Protein AF-A0A259MB93-F1 (afdb_monomer_lite)

Structure (mmCIF, N/CA/C/O backbone):
data_AF-A0A259MB93-F1
#
_entry.id   AF-A0A259MB93-F1
#
loop_
_atom_site.group_PDB
_atom_site.id
_atom_site.type_symbol
_atom_site.label_atom_id
_atom_site.label_alt_id
_atom_site.label_comp_id
_atom_site.label_asym_id
_atom_site.label_entity_id
_atom_site.label_seq_id
_atom_site.pdbx_PDB_ins_code
_atom_site.Cartn_x
_atom_site.Cartn_y
_atom_site.Cartn_z
_atom_site.occupancy
_atom_site.B_iso_or_equiv
_atom_site.auth_seq_id
_atom_site.auth_comp_id
_atom_site.auth_asym_id
_atom_site.auth_atom_id
_atom_site.pdbx_PDB_model_num
ATOM 1 N N . MET A 1 1 ? 6.726 3.821 -36.150 1.00 70.94 1 MET A N 1
ATOM 2 C CA . MET A 1 1 ? 7.015 2.734 -35.189 1.00 70.94 1 MET A CA 1
ATOM 3 C C . MET A 1 1 ? 8.319 2.083 -35.621 1.00 70.94 1 MET A C 1
ATOM 5 O O . MET A 1 1 ? 8.402 1.687 -36.776 1.00 70.94 1 MET A O 1
ATOM 9 N N . GLN A 1 2 ? 9.346 2.070 -34.771 1.00 85.06 2 GLN A N 1
ATOM 10 C CA . GLN A 1 2 ? 10.664 1.517 -35.112 1.00 85.06 2 GLN A CA 1
ATOM 11 C C . GLN A 1 2 ? 10.789 0.100 -34.540 1.00 85.06 2 GLN A C 1
ATOM 13 O O . GLN A 1 2 ? 10.348 -0.144 -33.419 1.00 85.06 2 GLN A O 1
ATOM 18 N N . ARG A 1 3 ? 11.355 -0.829 -35.316 1.00 91.50 3 ARG A N 1
ATOM 19 C CA . ARG A 1 3 ? 11.585 -2.221 -34.911 1.00 91.50 3 ARG A CA 1
ATOM 20 C C . ARG A 1 3 ? 13.078 -2.425 -34.676 1.00 91.50 3 ARG A C 1
ATOM 22 O O . ARG A 1 3 ? 13.883 -1.983 -35.489 1.00 91.50 3 ARG A O 1
ATOM 29 N N . LEU A 1 4 ? 13.418 -3.082 -33.573 1.00 94.38 4 LEU A N 1
ATOM 30 C CA . LEU A 1 4 ? 14.784 -3.458 -33.215 1.00 94.38 4 LEU A CA 1
ATOM 31 C C . LEU A 1 4 ? 14.880 -4.986 -33.188 1.00 94.38 4 LEU A C 1
ATOM 33 O O . LEU A 1 4 ? 13.927 -5.649 -32.775 1.00 94.38 4 LEU A O 1
ATOM 37 N N . GLU A 1 5 ? 16.013 -5.531 -33.625 1.00 96.00 5 GLU A N 1
ATOM 38 C CA . GLU A 1 5 ? 16.321 -6.961 -33.530 1.00 96.00 5 GLU A CA 1
ATOM 39 C C . GLU A 1 5 ? 17.450 -7.186 -32.522 1.00 96.00 5 GLU A C 1
ATOM 41 O O . GLU A 1 5 ? 18.390 -6.396 -32.439 1.00 96.00 5 GLU A O 1
ATOM 46 N N . GLY A 1 6 ? 17.350 -8.257 -31.737 1.00 95.38 6 GLY A N 1
ATOM 47 C CA . GLY A 1 6 ? 18.337 -8.612 -30.724 1.00 95.38 6 GLY A CA 1
ATOM 48 C C . GLY A 1 6 ? 18.025 -9.964 -30.091 1.00 95.38 6 GLY A C 1
ATOM 49 O O . GLY A 1 6 ? 16.890 -10.434 -30.147 1.00 95.38 6 GLY A O 1
ATOM 50 N N . SER A 1 7 ? 19.036 -10.593 -29.491 1.00 97.56 7 SER A N 1
ATOM 51 C CA . SER A 1 7 ? 18.894 -11.924 -28.883 1.00 97.56 7 SER A CA 1
ATOM 52 C C . SER A 1 7 ? 18.114 -11.905 -27.567 1.00 97.56 7 SER A C 1
ATOM 54 O O . SER A 1 7 ? 17.522 -12.913 -27.197 1.00 97.56 7 SER A O 1
ATOM 56 N N . TRP A 1 8 ? 18.124 -10.771 -26.857 1.00 96.75 8 TRP A N 1
ATOM 57 C CA . TRP A 1 8 ? 17.500 -10.624 -25.545 1.00 96.75 8 TRP A CA 1
ATOM 58 C C . TRP A 1 8 ? 16.855 -9.250 -25.387 1.00 96.75 8 TRP A C 1
ATOM 60 O O . TRP A 1 8 ? 17.381 -8.243 -25.859 1.00 96.75 8 TRP A O 1
ATOM 70 N N . LEU A 1 9 ? 15.742 -9.225 -24.658 1.00 95.19 9 LEU A N 1
ATOM 71 C CA . LEU A 1 9 ? 15.062 -8.024 -24.193 1.00 95.19 9 LEU A CA 1
ATOM 72 C C . LEU A 1 9 ? 14.880 -8.150 -22.681 1.00 95.19 9 LEU A C 1
ATOM 74 O O . LEU A 1 9 ? 14.304 -9.129 -22.211 1.00 95.19 9 LEU A O 1
ATOM 78 N N . VAL A 1 10 ? 15.346 -7.154 -21.930 1.00 95.19 10 VAL A N 1
ATOM 79 C CA . VAL A 1 10 ? 15.135 -7.075 -20.480 1.00 95.19 10 VAL A CA 1
ATOM 80 C C . VAL A 1 10 ? 14.271 -5.856 -20.195 1.00 95.19 10 VAL A C 1
ATOM 82 O O . VAL A 1 10 ? 14.646 -4.735 -20.533 1.00 95.19 10 VAL A O 1
ATOM 85 N N . ASN A 1 11 ? 13.097 -6.072 -19.600 1.00 92.75 11 ASN A N 1
ATOM 86 C CA . ASN A 1 11 ? 12.214 -4.982 -19.210 1.00 92.75 11 ASN A CA 1
ATOM 87 C C . ASN A 1 11 ? 12.601 -4.445 -17.821 1.00 92.75 11 ASN A C 1
ATOM 89 O O . ASN A 1 11 ? 12.399 -5.124 -16.817 1.00 92.75 11 ASN A O 1
ATOM 93 N N . CYS A 1 12 ? 13.103 -3.210 -17.777 1.00 94.69 12 CYS A N 1
ATOM 94 C CA . CYS A 1 12 ? 13.464 -2.495 -16.550 1.00 94.69 12 CYS A CA 1
ATOM 95 C C . CYS A 1 12 ? 12.481 -1.357 -16.211 1.00 94.69 12 CYS A C 1
ATOM 97 O O . CYS A 1 12 ? 12.856 -0.417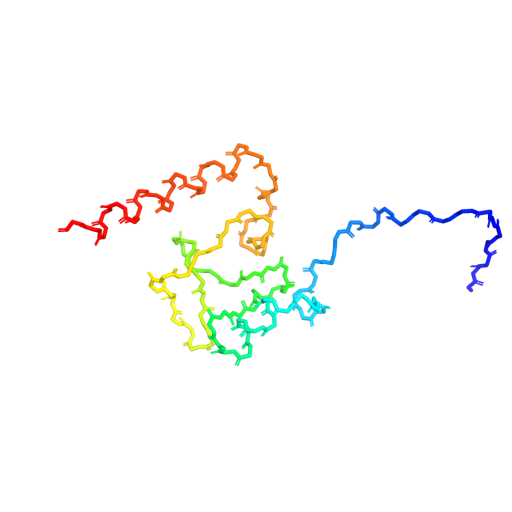 -15.517 1.00 94.69 12 CYS A O 1
ATOM 99 N N . SER A 1 13 ? 11.234 -1.405 -16.701 1.00 90.69 13 SER A N 1
ATOM 100 C CA . SER A 1 13 ? 10.229 -0.349 -16.482 1.00 90.69 13 SER A CA 1
ATOM 101 C C . SER A 1 13 ? 9.713 -0.247 -15.041 1.00 90.69 13 SER A C 1
ATOM 103 O O . SER A 1 13 ? 8.938 0.654 -14.735 1.00 90.69 13 SER A O 1
ATOM 105 N N . GLY A 1 14 ? 10.110 -1.170 -14.162 1.00 87.69 14 GLY A N 1
ATOM 106 C CA . GLY A 1 14 ? 9.597 -1.266 -12.799 1.00 87.69 14 GLY A CA 1
ATOM 107 C C . GLY A 1 14 ? 8.224 -1.952 -12.714 1.00 87.69 14 GLY A C 1
ATOM 108 O O . GLY A 1 14 ? 7.738 -2.496 -13.711 1.00 87.69 14 GLY A O 1
ATOM 109 N N . PRO A 1 15 ? 7.620 -1.981 -11.512 1.00 85.38 15 PRO A N 1
ATOM 110 C CA . PRO A 1 15 ? 6.320 -2.606 -11.282 1.00 85.38 15 PRO A CA 1
ATOM 111 C C . PRO A 1 15 ? 5.173 -1.802 -11.909 1.00 85.38 15 PRO A C 1
ATOM 113 O O . PRO A 1 15 ? 5.310 -0.610 -12.181 1.00 85.38 15 PRO A O 1
ATOM 116 N N . GLN A 1 16 ? 4.016 -2.447 -12.085 1.00 89.94 16 GLN A N 1
ATOM 117 C CA . GLN A 1 16 ? 2.767 -1.738 -12.369 1.00 89.94 16 GLN A CA 1
ATOM 118 C C . GLN A 1 16 ? 2.432 -0.826 -11.183 1.00 89.94 16 GLN A C 1
ATOM 120 O O . GLN A 1 16 ? 2.350 -1.300 -10.053 1.00 89.94 16 GLN A O 1
ATOM 125 N N . LEU A 1 17 ? 2.251 0.465 -11.451 1.00 87.69 17 LEU A N 1
ATOM 126 C CA . LEU A 1 17 ? 1.904 1.465 -10.437 1.00 87.69 17 LEU A CA 1
ATOM 127 C C . LEU A 1 17 ? 0.444 1.894 -10.520 1.00 87.69 17 LEU A C 1
ATOM 129 O O . LEU A 1 17 ? -0.048 2.484 -9.573 1.00 87.69 17 LEU A O 1
ATOM 133 N N . ASP A 1 18 ? -0.224 1.594 -11.631 1.00 92.62 18 ASP A N 1
ATOM 134 C CA . ASP A 1 18 ? -1.628 1.905 -11.845 1.00 92.62 18 ASP A CA 1
ATOM 135 C C . ASP A 1 18 ? -2.507 0.806 -11.222 1.00 92.62 18 ASP A C 1
ATOM 137 O O . ASP A 1 18 ? -2.582 -0.325 -11.725 1.00 92.62 18 ASP A O 1
ATOM 141 N N . TYR A 1 19 ? -3.153 1.142 -10.105 1.00 93.56 19 TYR A N 1
ATOM 142 C CA . TYR A 1 19 ? -4.031 0.247 -9.352 1.00 93.56 19 TYR A CA 1
ATOM 143 C C . TYR A 1 19 ? -5.357 -0.034 -10.066 1.00 93.56 19 TYR A C 1
ATOM 145 O O . TYR A 1 19 ? -6.006 -1.027 -9.736 1.00 93.56 19 TYR A O 1
ATOM 153 N N . ASP A 1 20 ? -5.719 0.699 -11.119 1.00 90.12 20 ASP A N 1
ATOM 154 C CA . ASP A 1 20 ? -6.820 0.303 -12.005 1.00 90.12 20 ASP A CA 1
ATOM 155 C C . ASP A 1 20 ? -6.399 -0.831 -12.948 1.00 90.12 20 ASP A C 1
ATOM 157 O O . ASP A 1 20 ? -7.228 -1.628 -13.390 1.00 90.12 20 ASP A O 1
ATOM 161 N N . ARG A 1 21 ? -5.094 -0.973 -13.206 1.00 92.88 21 ARG A N 1
ATOM 162 C CA . ARG A 1 21 ? -4.530 -1.968 -14.134 1.00 92.88 21 ARG A CA 1
ATOM 163 C C . ARG A 1 21 ? -3.843 -3.148 -13.457 1.00 92.88 21 ARG A C 1
ATOM 165 O O . ARG A 1 21 ? -3.436 -4.085 -14.148 1.00 92.88 21 ARG A O 1
ATOM 172 N N . ILE A 1 22 ? -3.672 -3.120 -12.137 1.00 92.25 22 ILE A N 1
ATOM 173 C CA . ILE A 1 22 ? -3.014 -4.204 -11.400 1.00 92.25 22 ILE A CA 1
ATOM 174 C C . ILE A 1 22 ? -3.875 -5.475 -11.423 1.00 92.25 22 ILE A C 1
ATOM 176 O O . ILE A 1 22 ? -5.071 -5.411 -11.172 1.00 92.25 22 ILE A O 1
ATOM 180 N N . SER A 1 23 ? -3.309 -6.637 -11.737 1.00 93.56 23 SER A N 1
ATOM 181 C CA . SER A 1 23 ? -4.056 -7.907 -11.825 1.00 93.56 23 SER A CA 1
ATOM 182 C C . SER A 1 23 ? -3.779 -8.860 -10.660 1.00 93.56 23 SER A C 1
ATOM 184 O O . SER A 1 23 ? -4.145 -10.032 -10.721 1.00 93.56 23 SER A O 1
ATOM 186 N N . ASP A 1 24 ? -3.141 -8.362 -9.598 1.00 94.62 24 ASP A N 1
ATOM 187 C CA . ASP A 1 24 ? -2.863 -9.149 -8.401 1.00 94.62 24 ASP A CA 1
ATOM 188 C C . ASP A 1 24 ? -4.177 -9.629 -7.740 1.00 94.62 24 ASP A C 1
ATOM 190 O O . ASP A 1 24 ? -5.052 -8.797 -7.458 1.00 94.62 24 ASP A O 1
ATOM 194 N N . PRO A 1 25 ? -4.348 -10.945 -7.490 1.00 96.44 25 PRO A N 1
ATOM 195 C CA . PRO A 1 25 ? -5.599 -11.487 -6.962 1.00 96.44 25 PRO A CA 1
ATOM 196 C C . PRO A 1 25 ? -6.001 -10.933 -5.594 1.00 96.44 25 PRO A C 1
ATOM 198 O O . PRO A 1 25 ? -7.196 -10.774 -5.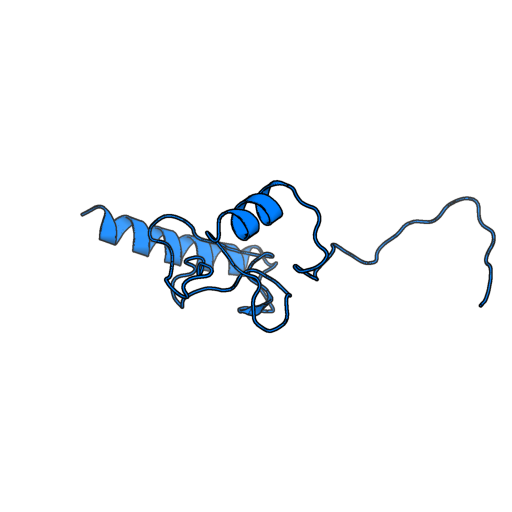337 1.00 96.44 25 PRO A O 1
ATOM 201 N N . LEU A 1 26 ? -5.039 -10.628 -4.715 1.00 95.25 26 LEU A N 1
ATOM 202 C CA . LEU A 1 26 ? -5.332 -10.081 -3.391 1.00 95.25 26 LEU A CA 1
ATOM 203 C C . LEU A 1 26 ? -5.881 -8.661 -3.520 1.00 95.25 26 LEU A C 1
ATOM 205 O O . LEU A 1 26 ? -6.913 -8.344 -2.930 1.00 95.25 26 LEU A O 1
ATOM 209 N N . ILE A 1 27 ? -5.226 -7.827 -4.331 1.00 95.38 27 ILE A N 1
ATOM 210 C CA . ILE A 1 27 ? -5.652 -6.438 -4.544 1.00 95.38 27 ILE A CA 1
ATOM 211 C C . ILE A 1 27 ? -7.046 -6.400 -5.172 1.00 95.38 27 ILE A C 1
ATOM 213 O O . ILE A 1 27 ? -7.913 -5.663 -4.704 1.00 95.38 27 ILE A O 1
ATOM 217 N N . ARG A 1 28 ? -7.299 -7.242 -6.183 1.00 96.56 28 ARG A N 1
ATOM 218 C CA . ARG A 1 28 ? -8.628 -7.330 -6.804 1.00 96.56 28 ARG A CA 1
ATOM 219 C C . ARG A 1 28 ? -9.693 -7.789 -5.822 1.00 96.56 28 ARG A C 1
ATOM 221 O O . ARG A 1 28 ? -10.732 -7.150 -5.737 1.00 96.56 28 ARG A O 1
ATOM 228 N N . SER A 1 29 ? -9.397 -8.799 -5.007 1.00 97.56 29 SE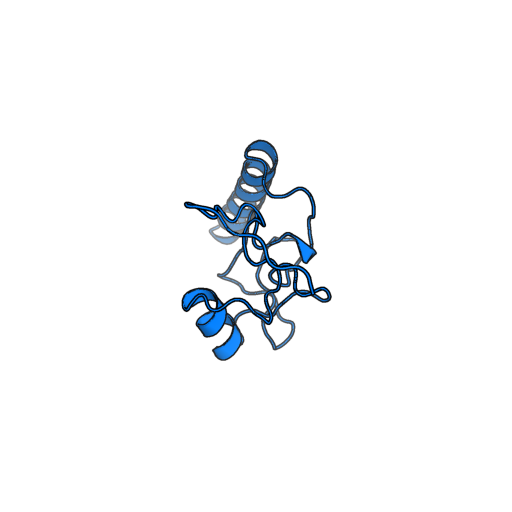R A N 1
ATOM 229 C CA . SER A 1 29 ? -10.337 -9.278 -3.989 1.00 97.56 29 SER A CA 1
ATOM 230 C C . SER A 1 29 ? -10.689 -8.196 -2.960 1.00 97.56 29 SER A C 1
ATOM 232 O O . SER A 1 29 ? -11.847 -8.093 -2.564 1.00 97.56 29 SER A O 1
ATOM 234 N N . LEU A 1 30 ? -9.727 -7.360 -2.547 1.00 97.38 30 LEU A N 1
ATOM 235 C CA . LEU A 1 30 ? -9.981 -6.238 -1.633 1.00 97.38 30 LEU A CA 1
ATOM 236 C C . LEU A 1 30 ? -10.915 -5.190 -2.255 1.00 97.38 30 LEU A C 1
ATOM 238 O O . LEU A 1 30 ? -11.833 -4.717 -1.584 1.00 97.38 30 LEU A O 1
ATOM 242 N N . PHE A 1 31 ? -10.704 -4.850 -3.528 1.00 96.56 31 PHE A N 1
ATOM 243 C CA . PHE A 1 31 ? -11.549 -3.903 -4.260 1.00 96.56 31 PHE A CA 1
ATOM 244 C C . PHE A 1 31 ? -12.949 -4.453 -4.529 1.00 96.56 31 PHE A C 1
ATOM 246 O O . PHE A 1 31 ? -13.938 -3.761 -4.281 1.00 96.56 31 PHE A O 1
ATOM 253 N N . ASP A 1 32 ? -13.048 -5.708 -4.963 1.00 97.19 32 ASP A N 1
ATOM 254 C CA . ASP A 1 32 ? -14.321 -6.370 -5.247 1.00 97.19 32 ASP A CA 1
ATOM 255 C C . ASP A 1 32 ? -15.170 -6.505 -3.973 1.00 97.19 32 ASP A C 1
ATOM 257 O O . ASP A 1 32 ? -16.379 -6.260 -3.994 1.00 97.19 32 ASP A O 1
ATOM 261 N N . ALA A 1 33 ? -14.527 -6.806 -2.838 1.00 97.69 33 ALA A N 1
ATOM 262 C CA . ALA A 1 33 ? -15.165 -6.839 -1.524 1.00 97.69 33 ALA A CA 1
ATOM 263 C C . ALA A 1 33 ? -15.476 -5.440 -0.954 1.00 97.69 33 ALA A C 1
ATOM 265 O O . ALA A 1 33 ? -16.163 -5.335 0.060 1.00 97.69 33 ALA A O 1
ATOM 266 N N . GLY A 1 34 ? -14.988 -4.362 -1.580 1.00 97.44 34 GLY A N 1
ATOM 267 C CA . GLY A 1 34 ? -15.150 -2.988 -1.099 1.00 97.44 34 GLY A CA 1
ATOM 268 C C . GLY A 1 34 ? -14.357 -2.666 0.172 1.00 97.44 34 GLY A C 1
ATOM 269 O O . GLY A 1 34 ? -14.622 -1.640 0.793 1.00 97.44 34 GLY A O 1
ATOM 270 N N . LEU A 1 35 ? -13.395 -3.518 0.542 1.00 97.75 35 LEU A N 1
ATOM 271 C CA . LEU A 1 35 ? -12.537 -3.378 1.726 1.00 97.75 35 LEU A CA 1
ATOM 272 C C . LEU A 1 35 ? -11.396 -2.372 1.521 1.00 97.75 35 LEU A C 1
ATOM 274 O O . LEU A 1 35 ? -10.735 -1.981 2.479 1.00 97.75 35 LEU A O 1
ATOM 278 N N . ALA A 1 36 ? -11.156 -1.982 0.272 1.00 97.25 36 ALA A N 1
ATOM 279 C CA . ALA A 1 36 ? -10.218 -0.943 -0.115 1.00 97.25 36 ALA A CA 1
ATOM 280 C C . ALA A 1 36 ? -10.704 -0.254 -1.396 1.00 97.25 36 ALA A C 1
ATOM 282 O O . ALA A 1 36 ? -11.571 -0.775 -2.107 1.00 97.25 36 ALA A O 1
ATOM 283 N N . ARG A 1 37 ? -10.096 0.882 -1.730 1.00 96.06 37 ARG A N 1
ATOM 284 C CA . ARG A 1 37 ? -10.237 1.553 -3.028 1.00 96.06 37 ARG A CA 1
ATOM 285 C C . ARG A 1 37 ? -8.891 2.141 -3.475 1.00 96.06 37 ARG A C 1
ATOM 287 O O . ARG A 1 37 ? -8.032 2.348 -2.614 1.00 96.06 37 ARG A O 1
ATOM 294 N N . PRO A 1 38 ? -8.675 2.376 -4.779 1.00 96.38 38 PRO A N 1
ATOM 295 C CA . PRO A 1 38 ? -7.508 3.123 -5.235 1.00 96.38 38 PRO A CA 1
ATOM 296 C C . PRO A 1 38 ? -7.562 4.573 -4.735 1.00 96.38 38 PRO A C 1
ATOM 298 O O . PRO A 1 38 ? -8.648 5.130 -4.553 1.00 96.38 38 PRO A O 1
ATOM 301 N N . ASP A 1 39 ? -6.397 5.186 -4.527 1.00 94.69 39 ASP A N 1
ATOM 302 C CA . ASP A 1 39 ? -6.313 6.625 -4.264 1.00 94.69 39 ASP A CA 1
ATOM 303 C C . ASP A 1 39 ? -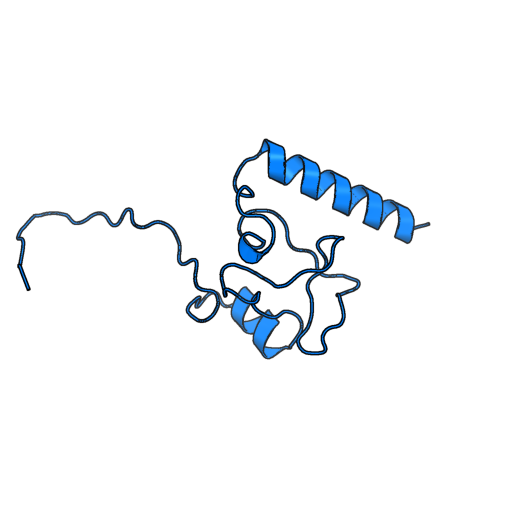6.725 7.453 -5.499 1.00 94.69 39 ASP A C 1
ATOM 305 O O . ASP A 1 39 ? -6.877 6.933 -6.606 1.00 94.69 39 ASP A O 1
ATOM 309 N N . SER A 1 40 ? -6.876 8.770 -5.331 1.00 93.19 40 SER A N 1
ATOM 310 C CA . SER A 1 40 ? -7.336 9.679 -6.398 1.00 93.19 40 SER A CA 1
ATOM 311 C C . SER A 1 40 ? -6.490 9.674 -7.682 1.00 93.19 40 SER A C 1
ATOM 313 O O . SER A 1 40 ? -6.997 10.036 -8.743 1.00 93.19 40 SER A O 1
ATOM 315 N N . LEU A 1 41 ? -5.218 9.276 -7.598 1.00 93.56 41 LEU A N 1
ATOM 316 C CA . LEU A 1 41 ? -4.290 9.161 -8.723 1.00 93.56 41 LEU A CA 1
ATOM 317 C C . LEU A 1 41 ? -4.067 7.708 -9.161 1.00 93.56 41 LEU A C 1
ATOM 319 O O . LEU A 1 41 ? -3.334 7.476 -10.122 1.00 93.56 41 LEU A O 1
ATOM 323 N N . SER A 1 42 ? -4.691 6.739 -8.483 1.00 95.00 42 SER A N 1
ATOM 324 C CA . SER A 1 42 ? -4.537 5.299 -8.731 1.00 95.00 42 SER A CA 1
ATOM 325 C C . SER A 1 42 ? -3.088 4.808 -8.634 1.00 95.00 42 SER A C 1
ATOM 327 O O . SER A 1 42 ? -2.696 3.878 -9.335 1.00 95.00 42 SER A O 1
ATOM 329 N N . LEU A 1 43 ? -2.287 5.423 -7.762 1.00 94.88 43 LEU A N 1
ATOM 330 C CA . LEU A 1 43 ? -0.881 5.091 -7.506 1.00 94.88 43 LEU A CA 1
ATOM 331 C C . LEU A 1 43 ? -0.693 4.204 -6.265 1.00 94.88 43 LEU A C 1
ATOM 333 O O . LEU A 1 43 ? 0.438 3.850 -5.921 1.00 94.88 43 LEU A O 1
ATOM 337 N N . GLY A 1 44 ? -1.781 3.849 -5.591 1.00 94.81 44 GLY A N 1
ATOM 338 C CA . GLY A 1 44 ? -1.812 3.046 -4.382 1.00 94.81 44 GLY A CA 1
ATOM 339 C C . GLY A 1 44 ? -3.233 2.821 -3.870 1.00 94.81 44 GLY A C 1
ATOM 340 O O . GLY A 1 44 ? -4.223 3.077 -4.558 1.00 94.81 44 GLY A O 1
ATOM 341 N N . PHE A 1 45 ? -3.320 2.338 -2.635 1.00 96.31 45 PHE A N 1
ATOM 342 C CA . PHE A 1 45 ? -4.558 2.328 -1.866 1.00 96.31 45 PHE A CA 1
ATOM 343 C C . PHE A 1 45 ? -4.872 3.715 -1.315 1.00 96.31 45 PHE A C 1
ATOM 345 O O . PHE A 1 45 ? -3.959 4.448 -0.952 1.00 96.31 45 PHE A O 1
ATOM 352 N N . ASP A 1 46 ? -6.158 4.023 -1.175 1.00 96.3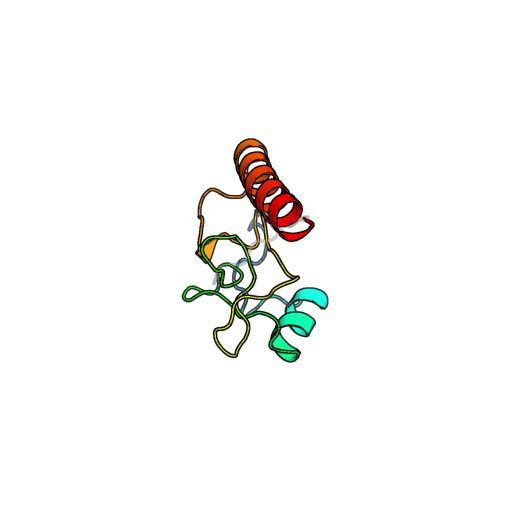8 46 ASP A N 1
ATOM 353 C CA . ASP A 1 46 ? -6.608 5.172 -0.396 1.00 96.38 46 ASP A CA 1
ATOM 354 C C . ASP A 1 46 ? -6.586 4.867 1.109 1.00 96.38 46 ASP A C 1
ATOM 356 O O . ASP A 1 46 ? -6.907 3.751 1.540 1.00 96.38 46 ASP A O 1
ATOM 360 N N . LEU A 1 47 ? -6.205 5.860 1.913 1.00 95.19 47 LEU A N 1
ATOM 361 C CA . LEU A 1 47 ? -5.857 5.686 3.324 1.00 95.19 47 LEU A CA 1
ATOM 362 C C . LEU A 1 47 ? -6.343 6.842 4.184 1.00 95.19 47 LEU A C 1
ATOM 364 O O . LEU A 1 47 ? -6.351 7.994 3.752 1.00 95.19 47 LEU A O 1
ATOM 368 N N . GLY A 1 48 ? -6.652 6.523 5.439 1.00 91.44 48 GLY A N 1
ATOM 369 C CA . GLY A 1 48 ? -6.699 7.512 6.510 1.00 91.44 48 GLY A CA 1
ATOM 370 C C . GLY A 1 48 ? -5.300 7.908 6.998 1.00 91.44 48 GLY A C 1
ATOM 371 O O . GLY A 1 48 ? -4.298 7.268 6.668 1.00 91.44 48 GLY A O 1
ATOM 372 N N . ASP A 1 49 ? -5.239 8.937 7.847 1.00 85.69 49 ASP A N 1
ATOM 373 C CA . ASP A 1 49 ? -3.992 9.465 8.435 1.00 85.69 49 ASP A CA 1
ATOM 374 C C . ASP A 1 49 ? -3.226 8.442 9.304 1.00 85.69 49 ASP A C 1
ATOM 376 O O . ASP A 1 49 ? -2.060 8.638 9.645 1.00 85.69 49 ASP A O 1
ATOM 380 N N . ASP A 1 50 ? -3.873 7.338 9.669 1.00 91.38 50 ASP A N 1
ATOM 381 C CA . ASP A 1 50 ? -3.372 6.255 10.515 1.00 91.38 50 ASP A CA 1
ATOM 382 C C . ASP A 1 50 ? -2.992 4.986 9.731 1.00 91.38 50 ASP A C 1
ATOM 384 O O . ASP A 1 50 ? -2.825 3.917 10.321 1.00 91.38 50 ASP A O 1
ATOM 388 N N . TYR A 1 51 ? -2.817 5.102 8.410 1.00 96.19 51 TYR A N 1
ATOM 389 C CA . TYR A 1 51 ? -2.485 4.003 7.491 1.00 96.19 51 TYR A CA 1
ATOM 390 C C . TYR A 1 51 ? -3.577 2.936 7.339 1.00 96.19 51 TYR A C 1
ATOM 392 O O . TYR A 1 51 ? -3.323 1.878 6.753 1.00 96.19 51 TYR A O 1
ATOM 400 N N . ARG A 1 52 ? -4.791 3.195 7.837 1.00 96.94 52 ARG A N 1
ATOM 401 C CA . ARG A 1 52 ? -5.944 2.308 7.651 1.00 96.94 52 ARG A CA 1
ATOM 402 C C . ARG A 1 52 ? -6.476 2.429 6.232 1.00 96.94 52 ARG A C 1
ATOM 404 O O . ARG A 1 52 ? -6.623 3.537 5.715 1.00 96.94 52 ARG A O 1
ATOM 411 N N . LEU A 1 53 ? -6.792 1.291 5.617 1.00 97.62 53 LEU A N 1
ATOM 412 C CA . LEU A 1 53 ? -7.415 1.262 4.293 1.00 97.62 53 LEU A CA 1
ATOM 413 C C . LEU A 1 53 ? -8.783 1.939 4.337 1.00 97.62 53 LEU A C 1
ATOM 415 O O . LEU A 1 53 ? -9.586 1.633 5.218 1.00 97.62 53 LEU A O 1
ATOM 419 N N . ILE A 1 54 ? -9.065 2.807 3.367 1.00 97.88 54 ILE A N 1
ATOM 420 C CA . ILE A 1 54 ? -10.408 3.353 3.166 1.00 97.88 54 ILE A CA 1
ATOM 421 C C . ILE A 1 54 ? -11.191 2.424 2.238 1.00 97.88 54 ILE A C 1
ATOM 423 O O . ILE A 1 54 ? -10.783 2.149 1.106 1.00 97.88 54 ILE A O 1
ATOM 427 N N . GLY A 1 55 ? -12.331 1.941 2.730 1.00 97.25 55 GLY A N 1
ATOM 428 C CA . GLY A 1 55 ? -13.266 1.131 1.964 1.00 97.25 55 GLY A CA 1
ATOM 429 C C . GLY A 1 55 ? -14.036 1.941 0.920 1.00 97.25 55 GLY A C 1
ATOM 430 O O . GLY A 1 55 ? -13.980 3.173 0.848 1.00 97.25 55 GLY A O 1
ATOM 431 N N . ARG A 1 56 ? -14.821 1.244 0.095 1.00 96.81 56 ARG A N 1
ATOM 432 C CA . ARG A 1 56 ? -15.677 1.898 -0.914 1.00 96.81 56 ARG A CA 1
ATOM 433 C C . ARG A 1 56 ? -16.720 2.833 -0.288 1.00 96.81 56 ARG A C 1
ATOM 435 O O . ARG A 1 56 ? -17.139 3.792 -0.929 1.00 96.81 56 ARG A O 1
ATOM 442 N N . ASP A 1 57 ? -17.125 2.559 0.945 1.00 95.94 57 ASP A N 1
ATOM 443 C CA . ASP A 1 57 ? -18.044 3.375 1.743 1.00 95.94 57 ASP A CA 1
ATOM 444 C C . ASP A 1 57 ? -17.414 4.671 2.288 1.00 95.94 57 ASP A C 1
ATOM 446 O O . ASP A 1 57 ? -18.124 5.509 2.841 1.00 95.94 57 ASP A O 1
ATOM 450 N N . GLY A 1 58 ? -16.104 4.866 2.103 1.00 96.12 58 GLY A N 1
ATOM 451 C CA . GLY A 1 58 ? -15.373 6.012 2.638 1.00 96.12 58 GL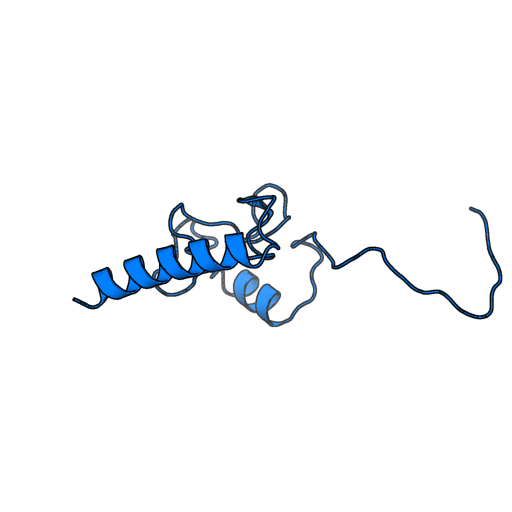Y A CA 1
ATOM 452 C C . GLY A 1 58 ? -15.020 5.876 4.119 1.00 96.12 58 GLY A C 1
ATOM 453 O O . GLY A 1 58 ? -14.554 6.848 4.711 1.00 96.12 58 GLY A O 1
ATOM 454 N N . VAL A 1 59 ? -15.225 4.699 4.717 1.00 95.75 59 VAL A N 1
ATOM 455 C CA . VAL A 1 59 ? -14.884 4.419 6.111 1.00 95.75 59 VAL A CA 1
ATOM 456 C C . VAL A 1 59 ? -13.515 3.749 6.163 1.00 95.75 59 VAL A C 1
ATOM 458 O O . VAL A 1 59 ? -13.202 2.850 5.382 1.00 95.75 59 VAL A O 1
ATOM 461 N N . ALA A 1 60 ? -12.676 4.209 7.085 1.00 96.62 60 ALA A N 1
ATOM 462 C CA . ALA A 1 60 ? -11.383 3.593 7.329 1.00 96.62 60 ALA A CA 1
ATOM 463 C C . ALA A 1 60 ? -11.544 2.298 8.145 1.00 96.62 60 ALA A C 1
ATOM 465 O O . ALA A 1 60 ? -12.271 2.262 9.137 1.00 96.62 60 ALA A O 1
ATOM 466 N N . SER A 1 61 ? -10.868 1.241 7.698 1.00 96.00 61 SER A N 1
ATOM 467 C CA . SER A 1 61 ? -10.950 -0.111 8.252 1.00 96.00 61 SER A CA 1
ATOM 468 C C . SER A 1 61 ? -10.405 -0.193 9.675 1.00 96.00 61 SER A C 1
ATOM 470 O O . SER A 1 61 ? -9.378 0.400 9.981 1.00 96.00 61 SER A O 1
ATOM 472 N N . ASP A 1 62 ? -11.027 -1.002 10.531 1.00 93.06 62 ASP A N 1
ATOM 473 C CA . ASP A 1 62 ? -10.537 -1.246 11.895 1.00 93.06 62 ASP A CA 1
ATOM 474 C C . ASP A 1 62 ? -9.409 -2.288 11.959 1.00 93.06 62 ASP A C 1
ATOM 476 O O . ASP A 1 62 ? -8.734 -2.416 12.979 1.00 93.06 62 ASP A O 1
ATOM 480 N N . VAL A 1 63 ? -9.203 -3.056 10.883 1.00 93.88 63 VAL A N 1
ATOM 481 C CA . VAL A 1 63 ? -8.298 -4.222 10.887 1.00 93.88 63 VAL A CA 1
ATOM 482 C C . VAL A 1 63 ? -7.333 -4.276 9.705 1.00 93.88 63 VAL A C 1
ATOM 484 O O . VAL A 1 63 ? -6.404 -5.083 9.721 1.00 93.88 63 VAL A O 1
ATOM 487 N N . LEU A 1 64 ? -7.531 -3.451 8.673 1.00 96.62 64 LEU A N 1
ATOM 488 C CA . LEU A 1 64 ? -6.685 -3.440 7.481 1.00 96.62 64 LEU A CA 1
ATOM 489 C C . LEU A 1 64 ? -5.852 -2.164 7.414 1.00 96.62 64 LEU A C 1
ATOM 491 O O . LEU A 1 64 ? -6.388 -1.059 7.371 1.00 96.62 64 LEU A O 1
ATOM 495 N N . PHE A 1 65 ? -4.540 -2.352 7.318 1.00 97.31 65 PHE A N 1
ATOM 496 C CA . PHE A 1 65 ? -3.548 -1.290 7.198 1.00 97.31 65 PHE A CA 1
ATOM 497 C C . PHE A 1 65 ? -2.673 -1.548 5.969 1.00 97.31 65 PHE A C 1
ATOM 499 O O . PHE A 1 65 ? -2.423 -2.706 5.622 1.00 97.31 65 PHE A O 1
ATOM 506 N N . ALA A 1 66 ? -2.163 -0.491 5.340 1.00 96.75 66 ALA A N 1
ATOM 507 C CA . ALA A 1 66 ? -1.166 -0.602 4.277 1.00 96.75 66 ALA A CA 1
ATOM 508 C C . ALA A 1 66 ? 0.066 0.247 4.585 1.00 96.75 66 ALA A C 1
ATOM 510 O O . ALA A 1 66 ? -0.036 1.353 5.103 1.00 96.75 66 ALA A O 1
ATOM 511 N N . LEU A 1 67 ? 1.244 -0.286 4.256 1.00 96.50 67 LEU A N 1
ATOM 512 C CA . LEU A 1 67 ? 2.541 0.341 4.508 1.00 96.50 67 LEU A CA 1
ATOM 513 C C . LEU A 1 67 ? 3.453 0.120 3.299 1.00 96.50 67 LEU A C 1
ATOM 515 O O . LEU A 1 67 ? 3.362 -0.903 2.618 1.00 96.50 67 LEU A O 1
ATOM 519 N N . GLY A 1 68 ? 4.367 1.052 3.053 1.00 95.50 68 GLY A N 1
ATOM 520 C CA . GLY A 1 68 ? 5.379 0.948 2.009 1.00 95.50 68 GLY A CA 1
ATOM 521 C C . GLY A 1 68 ? 4.859 1.223 0.589 1.00 95.50 68 GLY A C 1
ATOM 522 O O . GLY A 1 68 ? 4.038 2.116 0.394 1.00 95.50 68 GLY A O 1
ATOM 523 N N . PRO A 1 69 ? 5.329 0.500 -0.445 1.00 93.56 69 PRO A N 1
ATOM 524 C CA . PRO A 1 69 ? 4.991 0.791 -1.843 1.00 93.56 69 PRO A CA 1
ATOM 525 C C . PRO A 1 69 ? 3.492 0.945 -2.170 1.00 93.56 69 PRO A C 1
ATOM 527 O O . PRO A 1 69 ? 3.183 1.806 -2.995 1.00 93.56 69 PRO A O 1
ATOM 530 N N . PRO A 1 70 ? 2.559 0.190 -1.551 1.00 94.06 70 PRO A N 1
ATOM 531 C CA . PRO A 1 70 ? 1.129 0.344 -1.809 1.00 94.06 70 PRO A CA 1
ATOM 532 C C . PRO A 1 70 ? 0.506 1.669 -1.369 1.00 94.06 70 PRO A C 1
ATOM 534 O O . PRO A 1 70 ? -0.629 1.933 -1.742 1.00 94.06 70 PRO A O 1
ATOM 537 N N . ILE A 1 71 ? 1.217 2.500 -0.600 1.00 94.69 71 ILE A N 1
ATOM 538 C CA . ILE A 1 71 ? 0.703 3.786 -0.102 1.00 94.69 71 ILE A CA 1
ATOM 539 C C . ILE A 1 71 ? 1.253 4.994 -0.869 1.00 94.69 71 ILE A C 1
ATOM 541 O O . ILE A 1 71 ? 1.189 6.125 -0.394 1.00 94.69 71 ILE A O 1
ATOM 545 N N . ARG A 1 72 ? 1.836 4.765 -2.053 1.00 93.38 72 ARG A N 1
ATOM 546 C CA . ARG A 1 72 ? 2.536 5.795 -2.835 1.00 93.38 72 ARG A CA 1
ATOM 547 C C . ARG A 1 72 ? 1.654 6.990 -3.210 1.00 93.38 72 ARG A C 1
ATOM 549 O O . ARG A 1 72 ? 2.176 8.100 -3.283 1.00 93.38 72 ARG A O 1
ATOM 556 N N . GLY A 1 73 ? 0.358 6.772 -3.438 1.00 91.38 73 GLY A N 1
ATOM 557 C CA . GLY A 1 73 ? -0.602 7.849 -3.700 1.00 91.38 73 GLY A CA 1
ATOM 558 C C . GLY A 1 73 ? -0.689 8.873 -2.562 1.00 91.38 73 GLY A C 1
ATOM 559 O O . GLY A 1 73 ? -0.868 10.061 -2.814 1.00 91.38 73 GLY A O 1
ATOM 560 N N . ASN A 1 74 ? -0.469 8.429 -1.320 1.00 91.06 74 ASN A N 1
ATOM 561 C CA . ASN A 1 74 ? -0.498 9.260 -0.115 1.00 91.06 74 ASN A CA 1
ATOM 562 C C . ASN A 1 74 ? 0.905 9.746 0.278 1.00 91.06 74 ASN A C 1
ATOM 564 O O . ASN A 1 74 ? 1.077 10.897 0.677 1.00 91.06 74 ASN A O 1
ATOM 568 N N . LEU A 1 75 ? 1.914 8.876 0.165 1.00 90.75 75 LEU A N 1
ATOM 569 C CA . LEU A 1 75 ? 3.303 9.169 0.510 1.00 90.75 75 LEU A CA 1
ATOM 570 C C . LEU A 1 75 ? 4.233 8.729 -0.622 1.00 90.75 75 LEU A C 1
ATOM 572 O O . LEU A 1 75 ? 4.543 7.549 -0.761 1.00 90.75 75 LEU A O 1
ATOM 576 N N . TRP A 1 76 ? 4.718 9.684 -1.414 1.00 87.19 76 TRP A N 1
ATOM 577 C CA . TRP A 1 76 ? 5.520 9.378 -2.601 1.00 87.19 76 TRP A CA 1
ATOM 578 C C . TRP A 1 76 ? 6.808 8.602 -2.274 1.00 87.19 76 TRP A C 1
ATOM 580 O O . TRP A 1 76 ? 7.070 7.529 -2.826 1.00 87.19 76 TRP A O 1
ATOM 590 N N . GLU A 1 77 ? 7.597 9.107 -1.325 1.00 86.56 77 GLU A N 1
ATOM 591 C CA . GLU A 1 77 ? 8.856 8.499 -0.884 1.00 86.56 77 GLU A CA 1
ATOM 592 C C . GLU A 1 77 ? 8.605 7.431 0.194 1.00 86.56 77 GLU A C 1
ATOM 594 O O . GLU A 1 77 ? 8.874 7.622 1.374 1.00 86.56 77 GLU A O 1
ATOM 599 N N . THR A 1 78 ? 8.040 6.292 -0.218 1.00 90.94 78 THR A N 1
ATOM 600 C CA . THR A 1 78 ? 7.599 5.212 0.695 1.00 90.94 78 THR A CA 1
ATOM 601 C C . THR A 1 78 ? 8.258 3.850 0.424 1.00 90.94 78 THR A C 1
ATOM 603 O O . THR A 1 78 ? 7.899 2.822 0.993 1.00 90.94 78 THR A O 1
ATOM 606 N N . THR A 1 79 ? 9.243 3.789 -0.473 1.00 90.62 79 THR A N 1
ATOM 607 C CA . THR A 1 79 ? 9.914 2.522 -0.820 1.00 90.62 79 THR A CA 1
ATOM 608 C C . THR A 1 79 ? 11.143 2.226 0.042 1.00 90.62 79 THR A C 1
ATOM 610 O O . THR A 1 79 ? 11.653 1.107 0.016 1.00 90.62 79 THR A O 1
ATOM 613 N N . GLY A 1 80 ? 11.657 3.219 0.773 1.00 93.44 80 GLY A N 1
ATOM 614 C CA . GLY A 1 80 ? 12.860 3.094 1.589 1.00 93.44 80 GLY A CA 1
ATOM 615 C C . GLY A 1 80 ? 12.617 2.326 2.888 1.00 93.44 80 GLY A C 1
ATOM 616 O O . GLY A 1 80 ? 11.628 2.543 3.582 1.00 93.44 80 GLY A O 1
ATOM 617 N N . VAL A 1 81 ? 13.567 1.464 3.271 1.00 95.31 81 VAL A N 1
ATOM 618 C CA . VAL A 1 81 ? 13.535 0.769 4.574 1.00 95.31 81 VAL A CA 1
ATOM 619 C C . VAL A 1 81 ? 13.397 1.744 5.757 1.00 95.31 81 VAL A C 1
ATOM 621 O O . VAL A 1 81 ? 12.613 1.443 6.659 1.00 95.31 81 VAL A O 1
ATOM 624 N N . PRO A 1 82 ? 14.108 2.894 5.807 1.00 94.19 82 PRO A N 1
ATOM 625 C CA . PRO A 1 82 ? 13.941 3.845 6.906 1.00 94.19 82 PRO A CA 1
ATOM 626 C C . PRO A 1 82 ? 12.508 4.374 7.035 1.00 94.19 82 PRO A C 1
ATOM 628 O O . PRO A 1 82 ? 12.012 4.500 8.155 1.00 94.19 82 PRO A O 1
ATOM 631 N N . ASP A 1 83 ? 11.841 4.639 5.913 1.00 93.56 83 ASP A N 1
ATOM 632 C CA . ASP A 1 83 ? 10.479 5.177 5.882 1.00 93.56 83 ASP A CA 1
ATOM 633 C C . ASP A 1 83 ? 9.469 4.116 6.313 1.00 93.56 83 ASP A C 1
ATOM 635 O O . ASP A 1 83 ? 8.687 4.345 7.237 1.00 93.56 83 ASP A O 1
ATOM 639 N N . ILE A 1 84 ? 9.576 2.907 5.754 1.00 95.94 84 ILE A N 1
ATOM 640 C CA . ILE A 1 84 ? 8.721 1.767 6.113 1.00 95.94 84 ILE A CA 1
ATOM 641 C C . ILE A 1 84 ? 8.830 1.456 7.611 1.00 95.94 84 ILE A C 1
ATOM 643 O O . ILE A 1 84 ? 7.825 1.197 8.266 1.00 95.94 84 ILE A O 1
ATOM 647 N N . ARG A 1 85 ? 10.029 1.536 8.202 1.00 96.94 85 ARG A N 1
ATOM 648 C CA . ARG A 1 85 ? 10.207 1.306 9.646 1.00 96.94 85 ARG A CA 1
ATOM 649 C C . ARG A 1 85 ? 9.427 2.300 10.506 1.00 96.94 85 ARG A C 1
ATOM 651 O O . ARG A 1 85 ? 8.849 1.883 11.506 1.00 96.94 85 ARG A O 1
ATOM 658 N N . LYS A 1 86 ? 9.394 3.581 10.127 1.00 95.19 86 LYS A N 1
ATOM 659 C CA . LYS A 1 86 ? 8.617 4.606 10.845 1.00 95.19 86 LYS A CA 1
ATOM 660 C C . LYS A 1 86 ? 7.113 4.361 10.713 1.00 95.19 86 LYS A C 1
ATOM 662 O O . LYS A 1 86 ? 6.386 4.516 11.689 1.00 95.19 86 LYS A O 1
ATOM 667 N N . GLN A 1 87 ? 6.659 3.938 9.533 1.00 95.88 87 GLN A N 1
ATOM 668 C CA . GLN A 1 87 ? 5.259 3.570 9.298 1.00 95.88 87 GLN A CA 1
ATOM 669 C C . GLN A 1 87 ? 4.852 2.370 10.167 1.00 95.88 87 GLN A C 1
ATOM 671 O O . GLN A 1 87 ? 3.851 2.431 10.877 1.00 95.88 87 GLN A O 1
ATOM 676 N N . CYS A 1 88 ? 5.673 1.312 10.194 1.00 97.00 88 CYS A N 1
ATOM 677 C CA . CYS A 1 88 ? 5.458 0.154 11.063 1.00 97.00 88 CYS A CA 1
ATOM 678 C C . CYS A 1 88 ? 5.398 0.547 12.543 1.00 97.00 88 CYS A C 1
ATOM 680 O O . CYS A 1 88 ? 4.546 0.050 13.273 1.00 97.00 88 CYS A O 1
ATOM 682 N N . GLU A 1 89 ? 6.290 1.433 12.995 1.00 97.31 89 GLU A N 1
ATOM 683 C CA . GLU A 1 89 ? 6.280 1.928 14.372 1.00 97.31 89 GLU A CA 1
ATOM 684 C C . GLU A 1 89 ? 4.981 2.677 14.701 1.00 97.31 89 GLU A C 1
ATOM 686 O O . GLU A 1 89 ? 4.398 2.445 15.760 1.00 97.31 89 GLU A O 1
ATOM 691 N N . ALA A 1 90 ? 4.499 3.533 13.797 1.00 94.69 90 ALA A N 1
ATOM 692 C CA . ALA A 1 90 ? 3.245 4.259 13.979 1.00 94.69 90 ALA A CA 1
ATOM 693 C C . ALA A 1 90 ? 2.043 3.307 14.103 1.00 94.69 90 ALA A C 1
ATOM 695 O O . ALA A 1 90 ? 1.283 3.407 15.068 1.00 94.69 90 ALA A O 1
ATOM 696 N N . VAL A 1 91 ? 1.920 2.336 13.190 1.00 96.00 91 VAL A N 1
ATOM 697 C CA . VAL A 1 91 ? 0.846 1.329 13.234 1.00 96.00 91 VAL A CA 1
ATOM 698 C C . VAL A 1 91 ? 0.951 0.460 14.488 1.00 96.00 91 VAL A C 1
ATOM 700 O O . VAL A 1 91 ? -0.050 0.228 15.158 1.00 96.00 91 VAL A O 1
ATOM 703 N N . ALA A 1 92 ? 2.154 0.028 14.874 1.00 96.50 92 ALA A N 1
ATOM 704 C CA . ALA A 1 92 ? 2.347 -0.774 16.081 1.00 96.50 92 ALA A CA 1
ATOM 705 C C . ALA A 1 92 ? 1.911 -0.030 17.354 1.00 96.50 92 ALA A C 1
ATOM 707 O O . ALA A 1 92 ? 1.261 -0.621 18.216 1.00 96.50 92 ALA A O 1
ATOM 708 N N . ARG A 1 93 ? 2.228 1.268 17.470 1.00 95.25 93 ARG A N 1
ATOM 709 C CA . ARG A 1 93 ? 1.769 2.102 18.595 1.00 95.25 93 ARG A CA 1
ATOM 710 C C . ARG A 1 93 ? 0.249 2.241 18.616 1.00 95.25 93 ARG A C 1
ATOM 712 O O . ARG A 1 93 ? -0.336 2.154 19.691 1.00 95.25 93 ARG A O 1
ATOM 719 N N . HIS A 1 94 ? -0.374 2.437 17.453 1.00 91.88 94 HIS A N 1
ATOM 720 C CA . HIS A 1 94 ? -1.830 2.501 17.337 1.00 91.88 94 HIS A CA 1
ATOM 721 C C . HIS A 1 94 ? -2.480 1.197 17.823 1.00 91.88 94 HIS A C 1
ATOM 723 O O . HIS A 1 94 ? -3.303 1.227 18.734 1.00 91.88 94 HIS A O 1
ATOM 729 N N . LEU A 1 95 ? -2.023 0.051 17.305 1.00 93.38 95 LEU A N 1
ATOM 730 C CA . LEU A 1 95 ? -2.544 -1.269 17.674 1.00 93.38 95 LEU A CA 1
ATOM 731 C C . LEU A 1 95 ? -2.377 -1.576 19.169 1.00 93.38 95 LEU A C 1
ATOM 733 O O . LEU A 1 95 ? -3.286 -2.118 19.798 1.00 93.38 95 LEU A O 1
ATOM 737 N N . ALA A 1 96 ? -1.232 -1.211 19.752 1.00 94.69 96 ALA A N 1
ATOM 738 C CA . ALA A 1 96 ? -0.976 -1.395 21.178 1.00 94.69 96 ALA A CA 1
ATOM 739 C C . ALA A 1 96 ? -1.909 -0.550 22.062 1.00 94.69 96 ALA A C 1
ATOM 741 O O . ALA A 1 96 ? -2.277 -0.994 23.146 1.00 94.69 96 ALA A O 1
ATOM 742 N N . ALA A 1 97 ? -2.306 0.643 21.607 1.00 90.12 97 ALA A N 1
ATOM 743 C CA . ALA A 1 97 ? -3.225 1.512 22.338 1.00 90.12 97 ALA A CA 1
ATOM 744 C C . ALA A 1 97 ? -4.680 1.017 22.288 1.00 90.12 97 ALA A C 1
ATOM 746 O O . ALA A 1 97 ? -5.410 1.201 23.253 1.00 90.12 97 ALA A O 1
ATOM 747 N N . THR A 1 98 ? -5.097 0.377 21.191 1.00 84.44 98 THR A N 1
ATOM 748 C CA . THR A 1 98 ? -6.446 -0.199 21.034 1.00 84.44 98 THR A CA 1
ATOM 749 C C . THR A 1 98 ? -6.633 -1.562 21.704 1.00 84.44 98 THR A C 1
ATOM 751 O O . THR A 1 98 ? -7.763 -2.009 21.864 1.00 84.44 98 THR A O 1
ATOM 754 N N . ALA A 1 99 ? -5.543 -2.246 22.065 1.00 74.56 99 ALA A N 1
ATOM 755 C CA . ALA A 1 99 ? -5.584 -3.546 22.740 1.00 74.56 99 ALA A CA 1
ATOM 756 C C . ALA A 1 99 ? -5.721 -3.448 24.275 1.00 74.56 99 ALA A C 1
ATOM 758 O O . ALA A 1 99 ? -5.789 -4.486 24.938 1.00 74.56 99 ALA A O 1
ATOM 759 N N . ALA A 1 100 ? -5.717 -2.230 24.827 1.00 51.00 100 ALA A N 1
ATOM 760 C CA . ALA A 1 100 ? -5.873 -1.930 26.252 1.00 51.00 100 ALA A CA 1
ATOM 761 C C . ALA A 1 100 ? -7.319 -1.533 26.580 1.00 51.00 100 ALA A C 1
ATOM 763 O O . ALA A 1 100 ? -7.787 -1.930 27.671 1.00 51.00 100 ALA A O 1
#

Sequence (100 aa):
MQRLEGSWLVNCSGPQLDYDRISDPLIRSLFDAGLARPDSLSLGFDLGDDYRLIGRDGVASDVLFALGPPIRGNLWETTGVPDIRKQCEAVARHLAATAA

pLDDT: mean 93.28, std 6.06, range [51.0, 97.88]

Radius of gyration: 16.96 Å; chains: 1; bounding box: 37×22×61 Å

Foldseek 3Di:
DDDDDDPDDDDPVDDDQQLVPDPDPVSVVCQVVQVWDAPPVNRATDADPQQFGQGPVRDGDPPDGDAARRCCSPPVPGPDPVNRVVSVVSNVVVVVVVVD

Secondary structure (DSSP, 8-state):
------S-----S-S---TTT---HHHHHHHHTTS--B-TTSSSB-B-TTSEEEPTTSPEEEEEE--SGGGTTT-SS--SHHHHHHHHHHHHHHHHHHT-